Protein AF-A0A376K6F5-F1 (afdb_monomer)

Nearest PDB structures (foldseek):
  5t51-assembly1_A  TM=4.575E-01  e=9.098E+00  Kluyveromyces lactis NRRL Y-1140

Foldseek 3Di:
DVVVVVVVVVVVVVVLQVQLQVQLVVPDDDPDVPHGRPPVSSVVSSVVVVVVVVVQVVVDDCVVVVVVCVVVVVVVVVVVVVVVVVVVVVCVVPVVD

Mean predicted aligned error: 7.46 Å

Organism: Escherichia coli (NCBI:txid562)

InterPro domains:
  IPR000060 BCCT transporter family [PF02028] (4-94)
  IPR000060 BCCT transporter family [PTHR30047] (3-96)

pLDDT: mean 84.43, std 12.18, range [47.47, 96.06]

Sequence (97 aa):
MWGFFILCFIATVTLVNACSYTLAMSTCREVRDGEEPPLLVRIGWSILVGIIGIVLLALGGLKPIQTAIIAGGCPLFFVNIMVTLSFIKDAKQNWKD

Structure (mmCIF, N/CA/C/O backbone):
data_AF-A0A376K6F5-F1
#
_entry.id   AF-A0A376K6F5-F1
#
loop_
_atom_site.group_PDB
_atom_site.id
_atom_site.type_symbol
_atom_site.label_atom_id
_atom_site.label_alt_id
_atom_site.label_comp_id
_atom_site.label_asym_id
_atom_site.label_entity_id
_atom_site.label_seq_id
_atom_site.pdbx_PDB_ins_code
_atom_site.Cartn_x
_atom_site.Cartn_y
_atom_site.Cartn_z
_atom_site.occupancy
_atom_site.B_iso_or_equiv
_atom_site.auth_seq_id
_atom_site.auth_comp_id
_atom_site.auth_asym_id
_atom_site.auth_atom_id
_atom_site.pdbx_PDB_model_num
ATOM 1 N N . MET A 1 1 ? 22.967 11.836 -9.278 1.00 74.25 1 MET A N 1
ATOM 2 C CA . MET A 1 1 ? 22.371 10.614 -9.865 1.00 74.25 1 MET A CA 1
ATOM 3 C C . MET A 1 1 ? 22.273 9.481 -8.842 1.00 74.25 1 MET A C 1
ATOM 5 O O . MET A 1 1 ? 21.165 9.040 -8.577 1.00 74.25 1 MET A O 1
ATOM 9 N N . TRP A 1 2 ? 23.369 9.095 -8.174 1.00 90.50 2 TRP A N 1
ATOM 10 C CA . TRP A 1 2 ? 23.363 8.063 -7.120 1.00 90.50 2 TRP A CA 1
ATOM 11 C C . TRP A 1 2 ? 22.427 8.344 -5.933 1.00 90.50 2 TRP A C 1
ATOM 13 O O . TRP A 1 2 ? 21.704 7.452 -5.508 1.00 90.50 2 TRP A O 1
ATOM 23 N N . GLY A 1 3 ? 22.365 9.591 -5.448 1.00 94.31 3 GLY A N 1
ATOM 24 C CA . GLY A 1 3 ? 21.476 9.953 -4.335 1.00 94.31 3 GLY A CA 1
ATOM 25 C C . GLY A 1 3 ? 19.986 9.748 -4.636 1.00 94.31 3 GLY A C 1
ATOM 26 O O . GLY A 1 3 ? 19.258 9.261 -3.781 1.00 94.31 3 GLY A O 1
ATOM 27 N N . PHE A 1 4 ? 19.545 10.040 -5.866 1.00 94.50 4 PHE A N 1
ATOM 28 C CA . PHE A 1 4 ? 18.158 9.814 -6.289 1.00 94.50 4 PHE A CA 1
ATOM 29 C C . PHE A 1 4 ? 17.823 8.321 -6.336 1.00 94.50 4 PHE A C 1
ATOM 31 O O . PHE A 1 4 ? 16.783 7.908 -5.839 1.00 94.50 4 PHE A O 1
ATOM 38 N N . PHE A 1 5 ? 18.739 7.505 -6.866 1.00 94.69 5 PHE A N 1
ATOM 39 C CA . PHE A 1 5 ? 18.576 6.053 -6.891 1.00 94.69 5 PHE A CA 1
ATOM 40 C C . PHE A 1 5 ? 18.437 5.470 -5.477 1.00 94.69 5 PHE A C 1
ATOM 42 O O . PHE A 1 5 ? 17.496 4.725 -5.213 1.00 94.69 5 PHE A O 1
ATOM 49 N N . ILE A 1 6 ? 19.324 5.863 -4.556 1.00 96.06 6 ILE A N 1
ATOM 50 C CA . ILE A 1 6 ? 19.290 5.409 -3.158 1.00 96.06 6 ILE A CA 1
ATOM 51 C C . ILE A 1 6 ? 17.983 5.839 -2.480 1.00 96.06 6 ILE A C 1
ATOM 53 O O . ILE A 1 6 ? 17.337 5.022 -1.825 1.00 96.06 6 ILE A O 1
ATOM 57 N N . LEU A 1 7 ? 17.557 7.091 -2.678 1.00 96.00 7 LEU A N 1
ATOM 58 C CA . LEU A 1 7 ? 16.298 7.601 -2.134 1.00 96.00 7 LEU A CA 1
ATOM 59 C C . LEU A 1 7 ? 15.090 6.814 -2.643 1.00 96.00 7 LEU A C 1
ATOM 61 O O . LEU A 1 7 ? 14.301 6.332 -1.834 1.00 96.00 7 LEU A O 1
ATOM 65 N N . CYS A 1 8 ? 14.953 6.649 -3.960 1.00 95.25 8 CYS A N 1
ATOM 66 C CA . CYS A 1 8 ? 13.841 5.901 -4.545 1.00 95.25 8 CYS A CA 1
ATOM 67 C C . CYS A 1 8 ? 13.830 4.443 -4.079 1.00 95.25 8 CYS 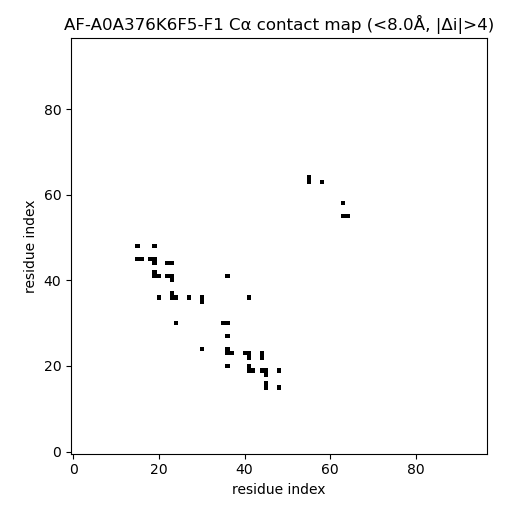A C 1
ATOM 69 O O . CYS A 1 8 ? 12.760 3.901 -3.803 1.00 95.25 8 CYS A O 1
ATOM 71 N N . PHE A 1 9 ? 15.001 3.818 -3.948 1.00 93.81 9 PHE A N 1
ATOM 72 C CA . PHE A 1 9 ? 15.112 2.446 -3.469 1.00 93.81 9 PHE A CA 1
ATOM 73 C C . PHE A 1 9 ? 14.636 2.312 -2.016 1.00 93.81 9 PHE A C 1
ATOM 75 O O . PHE A 1 9 ? 13.736 1.520 -1.735 1.00 93.81 9 PHE A O 1
ATOM 82 N N . ILE A 1 10 ? 15.162 3.133 -1.102 1.00 95.75 10 ILE A N 1
ATOM 83 C CA . ILE A 1 10 ? 14.779 3.103 0.321 1.00 95.75 10 ILE A CA 1
ATOM 84 C C . ILE A 1 10 ? 13.298 3.463 0.498 1.00 95.75 10 ILE A C 1
ATOM 86 O O . ILE A 1 10 ? 12.589 2.801 1.263 1.00 95.75 10 ILE A O 1
ATOM 90 N N . ALA A 1 11 ? 12.809 4.469 -0.233 1.00 95.25 11 ALA A N 1
ATOM 91 C CA . ALA A 1 11 ? 11.407 4.871 -0.203 1.00 95.25 11 ALA A CA 1
ATOM 92 C C . ALA A 1 11 ? 10.490 3.725 -0.648 1.00 95.25 11 ALA A C 1
ATOM 94 O O . ALA A 1 11 ? 9.501 3.435 0.021 1.00 95.25 11 ALA A O 1
ATOM 95 N N . THR A 1 12 ? 10.852 3.019 -1.723 1.00 92.44 12 THR A N 1
ATOM 96 C CA . THR A 1 12 ? 10.073 1.878 -2.224 1.00 92.44 12 THR A CA 1
ATOM 97 C C . THR A 1 12 ? 10.074 0.722 -1.225 1.00 92.44 12 THR A C 1
ATOM 99 O O . THR A 1 12 ? 9.017 0.169 -0.936 1.00 92.44 12 THR A O 1
ATOM 102 N N . VAL A 1 13 ? 11.226 0.384 -0.636 1.00 92.12 13 VAL A N 1
ATOM 103 C CA . VAL A 1 13 ? 11.321 -0.683 0.378 1.00 92.12 13 VAL A CA 1
ATOM 104 C C . VAL A 1 13 ? 10.472 -0.357 1.609 1.00 92.12 13 VAL A C 1
ATOM 106 O O . VAL A 1 13 ? 9.751 -1.218 2.116 1.00 92.12 13 VAL A O 1
ATOM 109 N N . THR A 1 14 ? 10.522 0.888 2.080 1.00 94.06 14 THR A N 1
ATOM 110 C CA . THR A 1 14 ? 9.727 1.342 3.231 1.00 94.06 14 THR A CA 1
ATOM 111 C C . THR A 1 14 ? 8.233 1.313 2.913 1.00 94.06 14 THR A C 1
ATOM 113 O O . THR A 1 14 ? 7.440 0.833 3.722 1.00 94.06 14 THR A O 1
ATOM 116 N N . LEU A 1 15 ? 7.854 1.748 1.708 1.00 92.00 15 LEU A N 1
ATOM 117 C CA . LEU A 1 15 ? 6.473 1.736 1.237 1.00 92.00 15 LEU A CA 1
ATOM 118 C C . LEU A 1 15 ? 5.914 0.311 1.144 1.00 92.00 15 LEU A C 1
ATOM 120 O O . LEU A 1 15 ? 4.851 0.040 1.696 1.00 92.00 15 LEU A O 1
ATOM 124 N N . VAL A 1 16 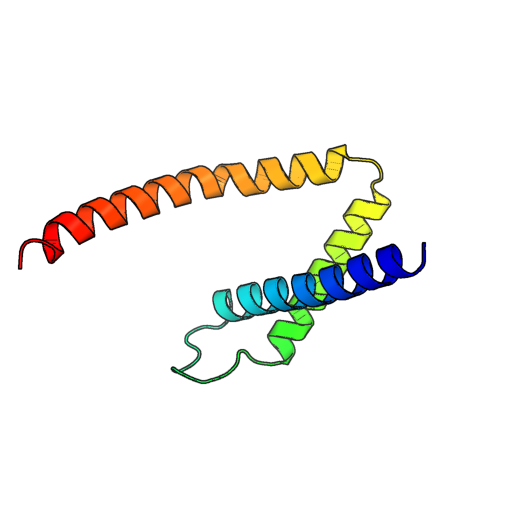? 6.635 -0.615 0.503 1.00 89.56 16 VAL A N 1
ATOM 125 C CA . VAL A 1 16 ? 6.205 -2.020 0.375 1.00 89.56 16 VAL A CA 1
ATOM 126 C C . VAL A 1 16 ? 6.047 -2.666 1.750 1.00 89.56 16 VAL A C 1
ATOM 128 O O . VAL A 1 16 ? 5.075 -3.389 1.984 1.00 89.56 16 VAL A O 1
ATOM 131 N N . ASN A 1 17 ? 6.958 -2.370 2.680 1.00 87.62 17 ASN A N 1
ATOM 132 C CA . ASN A 1 17 ? 6.847 -2.830 4.060 1.00 87.62 17 ASN A CA 1
ATOM 133 C C . ASN A 1 17 ? 5.586 -2.302 4.753 1.00 87.62 17 ASN A C 1
ATOM 135 O O . ASN A 1 17 ? 4.873 -3.098 5.364 1.00 87.62 17 ASN A O 1
ATOM 139 N N . ALA A 1 18 ? 5.294 -1.004 4.634 1.00 88.31 18 ALA A N 1
ATOM 140 C CA . ALA A 1 18 ? 4.102 -0.395 5.217 1.00 88.31 18 ALA A CA 1
ATOM 141 C C . ALA A 1 18 ? 2.810 -0.973 4.613 1.00 88.31 18 ALA A C 1
ATOM 143 O O . ALA A 1 18 ? 1.931 -1.402 5.356 1.00 88.31 18 ALA A O 1
ATOM 144 N N . CYS A 1 19 ? 2.716 -1.078 3.282 1.00 88.94 19 CYS A N 1
ATOM 145 C CA . CYS A 1 19 ? 1.541 -1.637 2.605 1.00 88.94 19 CYS A CA 1
ATOM 146 C C . CYS A 1 19 ? 1.273 -3.088 3.020 1.00 88.94 19 CYS A C 1
ATOM 148 O O . CYS A 1 19 ? 0.146 -3.440 3.365 1.00 88.94 19 CYS A O 1
ATOM 150 N N . SER A 1 20 ? 2.309 -3.926 3.026 1.00 86.69 20 SER A N 1
ATOM 151 C CA . SER A 1 20 ? 2.171 -5.347 3.364 1.00 86.69 20 SER A CA 1
ATOM 152 C C . SER A 1 20 ? 1.830 -5.547 4.839 1.00 86.69 20 SER A C 1
ATOM 154 O O . SER A 1 20 ? 1.081 -6.460 5.178 1.00 86.69 20 SER A O 1
ATOM 156 N N . TY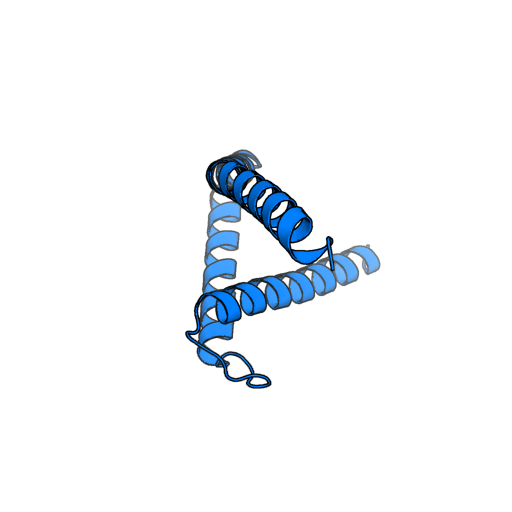R A 1 21 ? 2.325 -4.667 5.715 1.00 84.69 21 TYR A N 1
ATOM 157 C CA . TYR A 1 21 ? 1.952 -4.642 7.126 1.00 84.69 21 TYR A CA 1
ATOM 158 C C . TYR A 1 21 ? 0.479 -4.258 7.325 1.00 84.69 21 TYR A C 1
ATOM 160 O O . TYR A 1 21 ? -0.251 -4.987 7.994 1.00 84.69 21 TYR A O 1
ATOM 168 N N . THR A 1 22 ? 0.007 -3.175 6.696 1.00 87.69 22 THR A N 1
ATOM 169 C CA . THR A 1 22 ? -1.404 -2.756 6.764 1.00 87.69 22 THR A CA 1
ATOM 170 C C . THR A 1 22 ? -2.346 -3.832 6.224 1.00 87.69 22 THR A C 1
ATOM 172 O O . 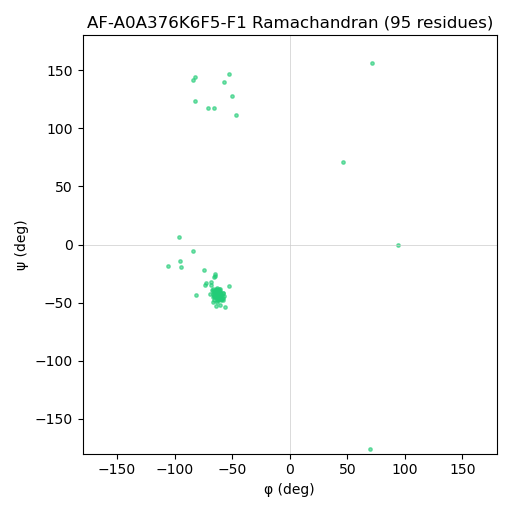THR A 1 22 ? -3.375 -4.110 6.840 1.00 87.69 22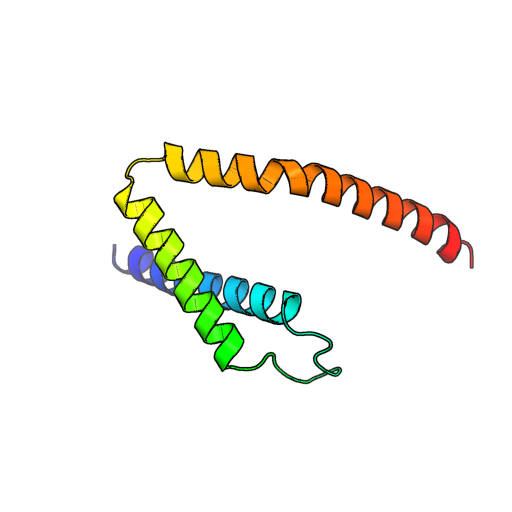 THR A O 1
ATOM 175 N N . LEU A 1 23 ? -1.993 -4.475 5.106 1.00 85.31 23 LEU A N 1
ATOM 176 C CA . LEU A 1 23 ? -2.774 -5.570 4.525 1.00 85.31 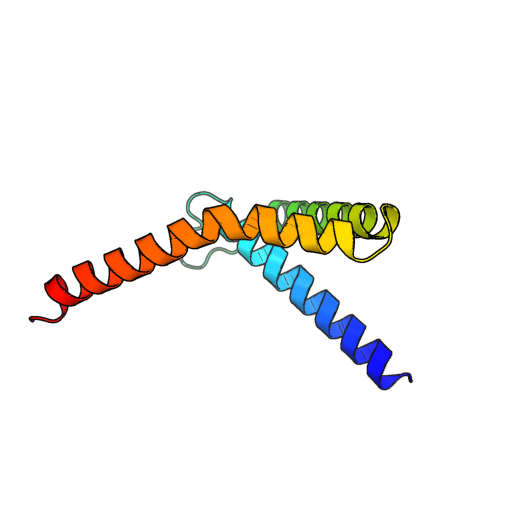23 LEU A CA 1
ATOM 177 C C . LEU A 1 23 ? -2.810 -6.794 5.444 1.00 85.31 23 LEU A C 1
ATOM 179 O O . LEU A 1 23 ? -3.881 -7.356 5.666 1.00 85.31 23 LEU A O 1
ATOM 183 N N . ALA A 1 24 ? -1.671 -7.184 6.023 1.00 83.94 24 ALA A N 1
ATOM 184 C CA . ALA A 1 24 ? -1.615 -8.304 6.956 1.00 83.94 24 ALA A CA 1
ATOM 185 C C . ALA A 1 24 ? -2.433 -8.025 8.228 1.00 83.94 24 ALA A C 1
ATOM 187 O O . ALA A 1 24 ? -3.212 -8.877 8.642 1.00 83.94 24 ALA A O 1
ATOM 188 N N . MET A 1 25 ? -2.341 -6.818 8.796 1.00 81.00 25 MET A N 1
ATOM 189 C CA . MET A 1 25 ? -3.164 -6.421 9.947 1.00 81.00 25 MET A CA 1
ATOM 190 C C . MET A 1 25 ? -4.660 -6.394 9.623 1.00 81.00 25 MET A C 1
ATOM 192 O O . MET A 1 25 ? -5.470 -6.790 10.449 1.00 81.00 25 MET A O 1
ATOM 196 N N . SER A 1 26 ? -5.032 -5.968 8.414 1.00 83.69 26 SER A N 1
ATOM 197 C CA . SER A 1 26 ? -6.442 -5.905 8.001 1.00 83.69 26 SER A CA 1
ATOM 198 C C . SER A 1 26 ? -7.045 -7.282 7.691 1.00 83.69 26 SER A C 1
ATOM 200 O O . SER A 1 26 ? -8.264 -7.425 7.685 1.00 83.69 26 SER A O 1
ATOM 202 N N . THR A 1 27 ? -6.214 -8.285 7.381 1.00 81.69 27 THR A N 1
ATOM 203 C CA . THR A 1 27 ? -6.662 -9.625 6.948 1.00 81.69 27 THR A CA 1
ATOM 204 C C . THR A 1 27 ? -6.511 -10.710 8.008 1.00 81.69 27 THR A C 1
ATOM 206 O O . THR A 1 27 ? -7.182 -11.739 7.921 1.00 81.69 27 THR A O 1
ATOM 209 N N . CYS A 1 28 ? -5.688 -10.492 9.032 1.00 74.25 28 CYS A N 1
ATOM 210 C CA . CYS A 1 28 ? -5.595 -11.383 10.182 1.00 74.25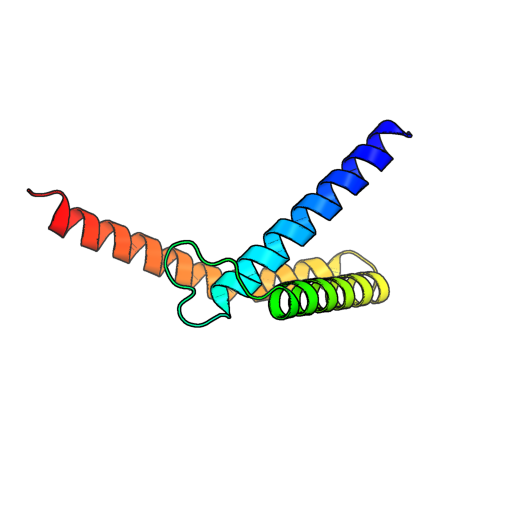 28 CYS A CA 1
ATOM 211 C C . CYS A 1 28 ? -6.708 -11.074 11.194 1.00 74.25 28 CYS A C 1
ATOM 213 O O . CYS A 1 28 ? -6.839 -9.953 11.676 1.00 74.25 28 CYS A O 1
ATOM 215 N N . ARG A 1 29 ? -7.513 -12.091 11.523 1.00 54.94 29 ARG A N 1
ATOM 216 C CA . ARG A 1 29 ? -8.564 -12.013 12.544 1.00 54.94 29 ARG A CA 1
ATOM 217 C C . ARG A 1 29 ? -7.912 -11.949 13.924 1.00 54.94 29 ARG A C 1
ATOM 219 O O . ARG A 1 29 ? -7.235 -12.899 14.294 1.00 54.94 29 ARG A O 1
ATOM 226 N N . GLU A 1 30 ? -8.139 -10.848 14.636 1.00 53.69 30 GLU A N 1
ATOM 227 C CA . GLU A 1 30 ? -7.762 -10.649 16.043 1.00 53.69 30 GLU A CA 1
ATOM 228 C C . GLU A 1 30 ? -6.329 -11.086 16.354 1.00 53.69 30 GLU A C 1
ATOM 230 O O . GLU A 1 30 ? -6.077 -12.075 17.040 1.00 53.69 30 GLU A O 1
ATOM 235 N N . VAL A 1 31 ? -5.369 -10.313 15.854 1.00 53.94 31 VAL A N 1
ATOM 236 C CA . VAL A 1 31 ? -4.041 -10.335 16.456 1.00 53.94 31 VAL A CA 1
ATOM 237 C C . VAL A 1 31 ? -4.212 -9.768 17.870 1.00 53.94 31 VAL A C 1
ATOM 239 O O . VAL A 1 31 ? -4.702 -8.648 18.020 1.00 53.94 31 VAL A O 1
ATOM 242 N N . ARG A 1 32 ? -3.924 -10.567 18.907 1.00 48.81 32 ARG A N 1
ATOM 243 C CA . ARG A 1 32 ? -3.992 -10.121 20.311 1.00 48.81 32 ARG A CA 1
ATOM 244 C C . ARG A 1 32 ? -3.171 -8.840 20.465 1.00 48.81 32 ARG A C 1
ATOM 246 O O . ARG A 1 32 ? -2.158 -8.696 19.786 1.00 48.81 32 ARG A O 1
ATOM 253 N N . ASP A 1 33 ? -3.589 -7.935 21.351 1.00 47.47 33 ASP A N 1
ATOM 254 C CA . ASP A 1 33 ? -2.848 -6.703 21.655 1.00 47.47 33 ASP A CA 1
ATOM 255 C C . ASP A 1 33 ? -1.355 -7.019 21.876 1.00 47.47 33 ASP A C 1
ATOM 257 O O . ASP A 1 33 ? -0.988 -7.701 22.836 1.00 47.47 33 ASP A O 1
ATOM 261 N N . GLY A 1 34 ? -0.501 -6.571 20.949 1.00 54.44 34 GLY A N 1
ATOM 262 C CA . GLY A 1 34 ? 0.951 -6.781 20.988 1.00 54.44 34 GLY A CA 1
ATOM 263 C C . GLY A 1 34 ? 1.509 -7.992 20.225 1.00 54.44 34 GLY A C 1
ATOM 264 O O . GLY A 1 34 ? 2.727 -8.164 20.221 1.00 54.44 34 GLY A O 1
ATOM 265 N N . GLU A 1 35 ? 0.691 -8.816 19.565 1.00 57.12 35 GLU A N 1
ATOM 266 C CA . GLU A 1 35 ? 1.198 -9.842 18.642 1.00 57.12 35 GLU A CA 1
ATOM 267 C C . GLU A 1 35 ? 1.455 -9.233 17.249 1.00 57.12 35 GLU A C 1
ATOM 269 O O . GLU A 1 35 ? 0.743 -8.348 16.777 1.00 57.12 35 GLU A O 1
ATOM 274 N N . GLU A 1 36 ? 2.526 -9.661 16.582 1.00 58.94 36 GLU A N 1
ATOM 275 C CA . GLU A 1 36 ? 2.817 -9.235 15.213 1.00 58.94 36 GLU A CA 1
ATOM 276 C C . GLU A 1 36 ? 2.011 -10.089 14.221 1.00 58.94 36 GLU A C 1
ATOM 278 O O . GLU A 1 36 ? 1.840 -11.294 14.442 1.00 58.94 36 GLU A O 1
ATOM 283 N N . PRO A 1 37 ? 1.525 -9.519 13.099 1.00 62.44 37 PRO A N 1
ATOM 284 C CA . PRO A 1 37 ? 0.851 -10.307 12.077 1.00 62.44 37 PRO A CA 1
ATOM 285 C C . PRO A 1 37 ? 1.777 -11.438 11.585 1.00 62.44 37 PRO A C 1
ATOM 287 O O . PRO A 1 37 ? 2.970 -11.196 11.374 1.00 62.44 37 PRO A O 1
ATOM 290 N N . PRO A 1 38 ? 1.255 -12.659 11.348 1.00 71.69 38 PRO A N 1
ATOM 291 C CA . PRO A 1 38 ? 2.057 -13.806 10.940 1.00 71.69 38 PRO A CA 1
ATOM 292 C C . PRO A 1 38 ? 2.961 -13.468 9.753 1.00 71.69 38 PRO A C 1
ATOM 294 O O . PRO A 1 38 ? 2.489 -13.004 8.709 1.00 71.69 38 PRO A O 1
ATOM 297 N N . LEU A 1 39 ? 4.262 -13.747 9.889 1.00 74.25 39 LEU A N 1
ATOM 298 C CA . LEU A 1 39 ? 5.277 -13.424 8.877 1.00 74.25 39 LEU A CA 1
ATOM 299 C C . LEU A 1 39 ? 4.907 -13.954 7.482 1.00 74.25 39 LEU A C 1
ATOM 301 O O . LEU A 1 39 ? 5.138 -13.278 6.482 1.00 74.25 39 LEU A O 1
ATOM 305 N N . LEU A 1 40 ? 4.267 -15.125 7.412 1.00 76.06 40 LEU A N 1
ATOM 306 C CA . LEU A 1 40 ? 3.805 -15.732 6.161 1.00 76.06 40 LEU A CA 1
ATOM 307 C C . LEU A 1 40 ? 2.731 -14.899 5.452 1.00 76.06 40 LEU A C 1
ATOM 309 O O . LEU A 1 40 ? 2.775 -14.763 4.231 1.00 76.06 40 LEU A O 1
ATOM 313 N N . VAL A 1 41 ? 1.800 -14.306 6.202 1.00 79.94 41 VAL A N 1
ATOM 314 C CA . VAL A 1 41 ? 0.741 -13.456 5.639 1.00 79.94 41 VAL A CA 1
ATOM 315 C C . VAL A 1 41 ? 1.349 -12.160 5.111 1.00 79.94 41 VAL A C 1
ATOM 317 O O . VAL A 1 41 ? 1.044 -11.742 3.994 1.00 79.94 41 VAL A O 1
ATOM 320 N N . ARG A 1 42 ? 2.282 -11.562 5.862 1.00 77.75 42 ARG A N 1
ATOM 321 C CA . ARG A 1 42 ? 3.001 -10.359 5.426 1.00 77.75 42 ARG A CA 1
ATOM 322 C C . ARG A 1 42 ? 3.813 -10.607 4.153 1.00 77.75 42 ARG A C 1
ATOM 324 O O . ARG A 1 42 ? 3.728 -9.810 3.225 1.00 77.75 42 ARG A O 1
ATOM 331 N N . ILE A 1 43 ? 4.563 -11.710 4.083 1.00 83.81 43 ILE A N 1
ATOM 332 C CA . ILE A 1 43 ? 5.333 -12.083 2.884 1.00 83.81 43 ILE A CA 1
ATOM 333 C C . ILE A 1 43 ? 4.394 -12.364 1.702 1.00 83.81 43 ILE A C 1
ATOM 335 O O . ILE A 1 43 ? 4.666 -11.901 0.594 1.00 83.81 43 ILE A O 1
ATOM 339 N N . GLY A 1 44 ? 3.271 -13.053 1.932 1.00 87.06 44 GLY A N 1
ATOM 340 C CA . GLY A 1 44 ? 2.257 -13.310 0.907 1.00 87.06 44 GLY A CA 1
ATOM 341 C C . GLY A 1 44 ? 1.705 -12.023 0.289 1.00 87.06 44 GLY A C 1
ATOM 342 O O . GLY A 1 44 ? 1.671 -11.891 -0.936 1.00 87.06 44 GLY A O 1
ATOM 343 N N . TRP A 1 45 ? 1.360 -11.035 1.120 1.00 87.75 45 TRP A N 1
ATOM 344 C CA . TRP A 1 45 ? 0.904 -9.726 0.644 1.00 87.75 45 TRP A CA 1
ATOM 345 C C . TRP A 1 45 ? 2.001 -8.936 -0.077 1.00 87.75 45 TRP A C 1
ATOM 347 O O . TRP A 1 45 ? 1.719 -8.362 -1.129 1.00 87.75 45 TRP A O 1
ATOM 357 N N . SER A 1 46 ? 3.247 -8.962 0.410 1.00 86.75 46 SER A N 1
ATOM 358 C CA . SER A 1 46 ? 4.384 -8.328 -0.279 1.00 86.75 46 SER A CA 1
ATOM 359 C C . SER A 1 46 ? 4.567 -8.865 -1.701 1.00 86.75 46 SER A C 1
ATOM 361 O O . SER A 1 46 ? 4.764 -8.090 -2.639 1.00 86.75 46 SER A O 1
ATOM 363 N N . ILE A 1 47 ? 4.477 -10.188 -1.880 1.00 89.50 47 ILE A N 1
ATOM 364 C CA . ILE A 1 47 ? 4.600 -10.835 -3.195 1.00 89.50 47 ILE A CA 1
ATOM 365 C C . ILE A 1 47 ? 3.438 -10.420 -4.101 1.00 89.50 47 ILE A C 1
ATOM 367 O O . ILE A 1 47 ? 3.660 -10.056 -5.255 1.00 89.50 47 ILE A O 1
ATOM 371 N N . LEU A 1 48 ? 2.209 -10.424 -3.581 1.00 89.50 48 LEU A N 1
ATOM 372 C CA . LEU A 1 48 ? 1.015 -10.070 -4.348 1.00 89.50 48 LEU A CA 1
ATOM 373 C C . LEU A 1 48 ? 1.062 -8.612 -4.835 1.00 89.50 48 LEU A C 1
ATOM 375 O O . LEU A 1 48 ? 0.809 -8.350 -6.012 1.00 89.50 48 LEU A O 1
ATOM 379 N N . VAL A 1 49 ? 1.466 -7.674 -3.973 1.00 88.06 49 VAL A N 1
ATOM 380 C CA . VAL A 1 49 ? 1.681 -6.265 -4.351 1.00 88.06 49 VAL A CA 1
ATOM 381 C C . VAL A 1 49 ? 2.777 -6.142 -5.417 1.00 88.06 49 VAL A C 1
ATOM 383 O O . VAL A 1 49 ? 2.615 -5.389 -6.379 1.00 88.06 49 VAL A O 1
ATOM 386 N N . GLY A 1 50 ? 3.859 -6.917 -5.299 1.00 88.25 50 GLY A N 1
ATOM 387 C CA . GLY A 1 50 ? 4.919 -6.979 -6.309 1.00 88.25 50 GLY A CA 1
ATOM 388 C C . GLY A 1 50 ? 4.418 -7.455 -7.676 1.00 88.25 50 GLY A C 1
ATOM 389 O O . GLY A 1 50 ? 4.732 -6.833 -8.692 1.00 88.25 50 GLY A O 1
ATOM 390 N N . ILE A 1 51 ? 3.586 -8.500 -7.709 1.00 90.94 51 ILE A N 1
ATOM 391 C CA . ILE A 1 51 ? 2.971 -9.013 -8.945 1.00 90.94 51 ILE A CA 1
ATOM 392 C C . ILE A 1 51 ? 2.094 -7.938 -9.593 1.00 90.94 51 ILE A C 1
ATOM 394 O O . ILE A 1 51 ? 2.225 -7.694 -10.792 1.00 90.94 51 ILE A O 1
ATOM 398 N N . ILE A 1 52 ? 1.250 -7.251 -8.815 1.00 88.00 52 ILE A N 1
ATOM 399 C CA . ILE A 1 52 ? 0.422 -6.147 -9.326 1.00 88.00 52 ILE A CA 1
ATOM 400 C C . ILE A 1 52 ? 1.307 -5.048 -9.927 1.00 88.00 52 ILE A C 1
ATOM 402 O O . ILE A 1 52 ? 1.024 -4.566 -11.023 1.00 88.00 52 ILE A O 1
ATOM 406 N N . GLY A 1 53 ? 2.403 -4.686 -9.254 1.00 86.00 53 GLY A N 1
ATOM 407 C CA . GLY A 1 53 ? 3.369 -3.713 -9.763 1.00 86.00 53 GLY A CA 1
ATOM 408 C C . GLY A 1 53 ? 3.973 -4.124 -11.109 1.00 86.00 53 GLY A C 1
ATOM 409 O O . GLY A 1 53 ? 3.987 -3.324 -12.043 1.00 86.00 53 GLY A O 1
ATOM 410 N N . ILE A 1 54 ? 4.407 -5.380 -11.245 1.00 88.88 54 ILE A N 1
ATOM 411 C CA . ILE A 1 54 ? 4.959 -5.911 -12.502 1.00 88.88 54 ILE A CA 1
ATOM 412 C C . ILE A 1 54 ? 3.904 -5.896 -13.614 1.00 88.88 54 ILE A C 1
ATOM 414 O O . ILE A 1 54 ? 4.209 -5.473 -14.727 1.00 88.88 54 ILE A O 1
ATOM 418 N N . VAL A 1 55 ? 2.665 -6.304 -13.326 1.00 89.00 55 VAL A N 1
ATOM 419 C CA . VAL A 1 55 ? 1.563 -6.286 -14.305 1.00 89.00 55 VAL A CA 1
ATOM 420 C C . VAL A 1 55 ? 1.261 -4.859 -14.764 1.00 89.00 55 VAL A C 1
ATOM 422 O O . VAL A 1 55 ? 1.117 -4.621 -15.961 1.00 89.00 55 VAL A O 1
ATOM 425 N N . LEU A 1 56 ? 1.216 -3.894 -13.843 1.00 84.88 56 LEU A N 1
ATOM 426 C CA . LEU A 1 56 ? 0.996 -2.485 -14.179 1.00 84.88 56 LEU A CA 1
ATOM 427 C C . LEU A 1 56 ? 2.131 -1.913 -15.036 1.00 84.88 56 LEU A C 1
ATOM 429 O O . LEU A 1 56 ? 1.861 -1.170 -15.979 1.00 84.88 56 LEU A O 1
ATOM 433 N N . LEU A 1 57 ? 3.381 -2.286 -14.752 1.00 87.62 57 LEU A N 1
ATOM 434 C CA . LEU A 1 57 ? 4.530 -1.905 -15.577 1.00 87.62 57 LEU A CA 1
ATOM 435 C C . LEU A 1 57 ? 4.487 -2.566 -16.962 1.00 87.62 57 LEU A C 1
ATOM 437 O O . LEU A 1 57 ? 4.788 -1.904 -17.954 1.00 87.62 57 LEU A O 1
ATOM 441 N N . ALA A 1 58 ? 4.076 -3.834 -17.044 1.00 87.69 58 ALA A N 1
ATOM 442 C CA . ALA A 1 58 ? 3.966 -4.584 -18.295 1.00 87.69 58 ALA A CA 1
ATOM 443 C C . ALA A 1 58 ? 2.842 -4.065 -19.208 1.00 87.69 58 ALA A C 1
ATOM 445 O O . ALA A 1 58 ? 3.001 -4.060 -20.427 1.00 87.69 58 ALA A O 1
ATOM 446 N N . LEU A 1 59 ? 1.729 -3.592 -18.633 1.00 87.38 59 LEU A N 1
ATOM 447 C CA . LEU A 1 59 ? 0.656 -2.924 -19.380 1.00 87.38 59 LEU A CA 1
ATOM 448 C C . LEU A 1 59 ? 1.120 -1.602 -20.010 1.00 87.38 59 LEU A C 1
ATOM 450 O O . LEU A 1 59 ? 0.569 -1.180 -21.025 1.00 87.38 59 LEU A O 1
ATOM 454 N N . GLY A 1 60 ? 2.149 -0.978 -19.432 1.00 81.50 60 GLY A N 1
ATOM 455 C CA . GLY A 1 60 ? 2.780 0.221 -19.959 1.00 81.50 60 GLY A CA 1
ATOM 456 C C . GLY A 1 60 ? 1.927 1.489 -19.838 1.00 81.50 60 GLY A C 1
ATOM 457 O O . GLY A 1 60 ? 0.697 1.482 -19.763 1.00 81.50 60 GLY A O 1
ATOM 458 N N . GLY A 1 61 ? 2.612 2.632 -19.839 1.00 83.81 61 GLY A N 1
ATOM 459 C CA . GLY A 1 61 ? 1.981 3.947 -19.747 1.00 83.81 61 GLY A CA 1
ATOM 460 C C . GLY A 1 61 ? 1.363 4.260 -18.377 1.00 83.81 61 GLY A C 1
ATOM 461 O O . GLY A 1 61 ? 1.479 3.514 -17.412 1.00 83.81 61 GLY A O 1
ATOM 462 N N . L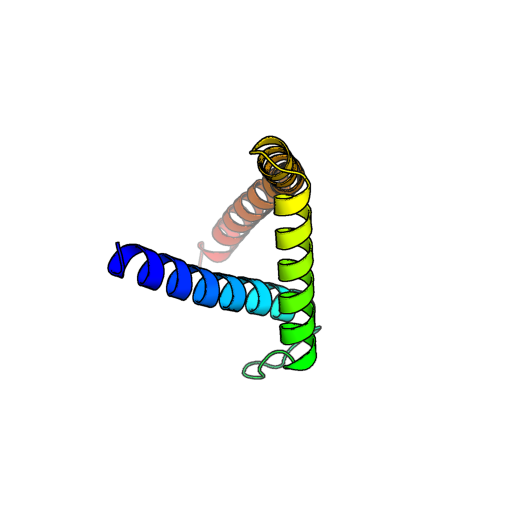EU A 1 62 ? 0.710 5.421 -18.290 1.00 83.69 62 LEU A N 1
ATOM 463 C CA . LEU A 1 62 ? 0.131 5.942 -17.041 1.00 83.69 62 LEU A CA 1
ATOM 464 C C . LEU A 1 62 ? -1.354 5.591 -16.870 1.00 83.69 62 LEU A C 1
ATOM 466 O O . LEU A 1 62 ? -1.880 5.632 -15.759 1.00 83.69 62 LEU A O 1
ATOM 470 N N . LYS A 1 63 ? -2.035 5.237 -17.967 1.00 86.81 63 LYS A N 1
ATOM 471 C CA . LYS A 1 63 ? -3.480 4.972 -17.967 1.00 86.81 63 LYS A CA 1
ATOM 472 C C . LYS A 1 63 ? -3.881 3.806 -17.049 1.00 86.81 63 LYS A C 1
ATOM 474 O O . LYS A 1 63 ? -4.811 4.011 -16.274 1.00 86.81 63 LYS A O 1
ATOM 479 N N . PRO A 1 64 ? -3.202 2.637 -17.054 1.00 85.81 64 PRO A N 1
ATOM 480 C CA . PRO A 1 64 ? -3.590 1.520 -16.186 1.00 85.81 64 PRO A CA 1
ATOM 481 C C . PRO A 1 64 ? -3.535 1.880 -14.698 1.00 85.81 64 PRO A C 1
ATOM 483 O O . PRO A 1 64 ? -4.458 1.572 -13.945 1.00 85.81 64 PRO A O 1
ATOM 486 N N . ILE A 1 65 ? -2.486 2.601 -14.292 1.00 86.81 65 ILE A N 1
ATOM 487 C CA . ILE A 1 65 ? -2.305 3.072 -12.914 1.00 86.81 65 ILE A CA 1
ATOM 488 C C . ILE A 1 65 ? -3.420 4.054 -12.542 1.00 86.81 65 ILE A C 1
ATOM 490 O O . ILE A 1 65 ? -4.031 3.928 -11.482 1.00 86.81 65 ILE A O 1
ATOM 494 N N . GLN A 1 66 ? -3.732 5.003 -13.426 1.00 88.50 66 GLN A N 1
ATOM 495 C CA . GLN A 1 66 ? -4.781 5.989 -13.179 1.00 88.50 66 GLN A CA 1
ATOM 496 C C . GLN A 1 66 ? -6.162 5.333 -13.039 1.00 88.50 66 GLN A C 1
ATOM 498 O O . GLN A 1 66 ? -6.912 5.670 -12.122 1.00 88.50 66 GLN A O 1
ATOM 503 N N . THR A 1 67 ? -6.487 4.365 -13.899 1.00 90.50 67 THR A N 1
ATOM 504 C CA . THR A 1 67 ? -7.744 3.611 -13.810 1.00 90.50 67 THR A CA 1
ATOM 505 C C . THR A 1 67 ? -7.829 2.812 -12.512 1.00 90.50 67 THR A C 1
ATOM 507 O O . THR A 1 67 ? -8.871 2.854 -11.860 1.00 90.50 67 THR A O 1
ATOM 510 N N . ALA A 1 68 ? -6.749 2.143 -12.095 1.00 88.19 68 ALA A N 1
ATOM 511 C CA . ALA A 1 68 ? -6.717 1.398 -10.836 1.00 88.19 68 ALA A CA 1
ATOM 512 C C . ALA A 1 68 ? -6.973 2.306 -9.618 1.00 88.19 68 ALA A C 1
ATOM 514 O O . ALA A 1 68 ? -7.754 1.949 -8.736 1.00 88.19 68 ALA A O 1
ATOM 515 N N . ILE A 1 69 ? -6.382 3.507 -9.601 1.00 89.88 69 ILE A N 1
ATOM 516 C CA . ILE A 1 69 ? -6.585 4.491 -8.525 1.00 89.88 69 ILE A CA 1
ATOM 517 C C . ILE A 1 69 ? -8.037 4.980 -8.489 1.00 89.88 69 ILE A C 1
ATOM 519 O O . ILE A 1 69 ? -8.626 5.044 -7.413 1.00 89.88 69 ILE A O 1
ATOM 523 N N . ILE A 1 70 ? -8.640 5.299 -9.639 1.00 92.88 70 ILE A N 1
ATOM 524 C CA . ILE A 1 70 ? -10.039 5.758 -9.694 1.00 92.88 70 ILE A CA 1
ATOM 525 C C . ILE A 1 70 ? -10.991 4.639 -9.255 1.00 92.88 70 ILE A C 1
ATOM 527 O O . ILE A 1 70 ? -11.898 4.877 -8.454 1.00 92.88 70 ILE A O 1
ATOM 531 N N . ALA A 1 71 ? -10.759 3.415 -9.735 1.00 92.38 71 ALA A N 1
ATOM 532 C CA . ALA A 1 71 ? -11.562 2.251 -9.380 1.00 92.38 71 ALA A CA 1
ATOM 533 C C . ALA A 1 71 ? -11.491 1.940 -7.876 1.00 92.38 71 ALA A C 1
ATOM 535 O O . ALA A 1 71 ? -12.523 1.671 -7.267 1.00 92.38 71 ALA A O 1
ATOM 536 N N . GLY A 1 72 ? -10.304 2.029 -7.262 1.00 90.56 72 GLY A N 1
ATOM 537 C CA . GLY A 1 72 ? -10.132 1.853 -5.816 1.00 90.56 72 GLY A CA 1
ATOM 538 C C . GLY A 1 72 ? -10.648 3.034 -4.984 1.00 90.56 72 GLY A C 1
ATOM 539 O O . GLY A 1 72 ? -11.190 2.841 -3.898 1.00 90.56 72 GLY A O 1
ATOM 540 N N . GLY A 1 73 ? -10.527 4.261 -5.494 1.00 90.88 73 GLY A N 1
ATOM 541 C CA . GLY A 1 73 ? -10.943 5.479 -4.797 1.00 90.88 73 GLY A CA 1
ATOM 542 C C . GLY A 1 73 ? -12.459 5.662 -4.720 1.00 90.88 73 GLY A C 1
ATOM 543 O O . GLY A 1 73 ? -12.959 6.173 -3.721 1.00 90.88 73 GLY A O 1
ATOM 544 N N . CYS A 1 74 ? -13.202 5.212 -5.734 1.00 94.25 74 CYS A N 1
ATOM 545 C CA . CYS A 1 74 ? -14.661 5.336 -5.778 1.00 94.25 74 CYS A CA 1
ATOM 546 C C . CYS A 1 74 ? -15.378 4.712 -4.557 1.00 94.25 74 CYS A C 1
ATOM 548 O O . CYS A 1 74 ? -16.117 5.434 -3.888 1.00 94.25 74 CYS A O 1
ATOM 550 N N . PRO A 1 75 ? -15.158 3.434 -4.184 1.00 93.06 75 PRO A N 1
ATOM 551 C CA . PRO A 1 75 ? -15.771 2.868 -2.982 1.00 93.06 75 PRO A CA 1
ATOM 552 C C . PRO A 1 75 ? -15.239 3.520 -1.697 1.00 93.06 75 PRO A C 1
ATOM 554 O O . PRO A 1 75 ? -16.010 3.787 -0.774 1.00 93.06 75 PRO A O 1
ATOM 557 N N . LEU A 1 76 ? -13.941 3.841 -1.644 1.00 91.94 76 LEU A N 1
ATOM 558 C CA . LEU A 1 76 ? -13.328 4.482 -0.478 1.00 91.94 76 LEU A CA 1
ATOM 559 C C . LEU A 1 76 ? -13.873 5.891 -0.220 1.00 91.94 76 LEU A C 1
ATOM 561 O O . LEU A 1 76 ? -13.901 6.325 0.929 1.00 91.94 76 LEU A O 1
ATOM 565 N N . PHE A 1 77 ? -14.344 6.605 -1.242 1.00 93.00 77 PHE A N 1
ATOM 566 C CA . PHE A 1 77 ? -15.010 7.895 -1.070 1.00 93.00 77 PHE A CA 1
ATOM 567 C C . PHE A 1 77 ? -16.242 7.776 -0.159 1.00 93.00 77 PHE A C 1
ATOM 569 O O . PHE A 1 77 ? -16.372 8.522 0.812 1.00 93.00 77 PHE A O 1
ATOM 576 N N . PHE A 1 78 ? -17.098 6.781 -0.406 1.00 94.38 78 PHE A N 1
ATOM 577 C CA . PHE A 1 78 ? -18.270 6.524 0.433 1.00 94.38 78 PHE A CA 1
ATOM 578 C C . PHE A 1 78 ? -17.878 6.091 1.849 1.00 94.38 78 PHE A C 1
ATOM 580 O O . PHE A 1 78 ? -18.476 6.559 2.819 1.00 94.38 78 PHE A O 1
ATOM 587 N N . VAL A 1 79 ? -16.847 5.247 1.982 1.00 94.12 79 VAL A N 1
ATOM 588 C CA . VAL A 1 79 ? -16.319 4.825 3.292 1.00 94.12 79 VAL A CA 1
ATOM 589 C C . VAL A 1 79 ? -15.823 6.028 4.097 1.00 94.12 79 VAL A C 1
ATOM 591 O O . VAL A 1 79 ? -16.191 6.169 5.259 1.00 94.12 79 VAL A O 1
ATOM 594 N N . ASN A 1 80 ? -15.069 6.943 3.487 1.00 92.69 80 ASN A N 1
ATOM 595 C CA . ASN A 1 80 ? -14.560 8.138 4.170 1.00 92.69 80 ASN A CA 1
ATOM 596 C C . ASN A 1 80 ? -15.684 9.065 4.663 1.00 92.69 80 ASN A C 1
ATOM 598 O O . ASN A 1 80 ? -15.602 9.595 5.776 1.00 92.69 80 ASN A O 1
ATOM 602 N N . ILE A 1 81 ? -16.755 9.229 3.877 1.00 94.94 81 ILE A N 1
ATOM 603 C CA . ILE A 1 81 ? -17.946 9.978 4.310 1.00 94.94 81 ILE A CA 1
ATOM 604 C C . ILE A 1 81 ? -18.593 9.288 5.514 1.00 94.94 81 ILE A C 1
ATOM 606 O O . ILE A 1 81 ? -18.870 9.943 6.518 1.00 94.94 81 ILE A O 1
ATOM 610 N N . MET A 1 82 ? -18.795 7.969 5.447 1.00 94.44 82 MET A N 1
ATOM 611 C CA . MET A 1 82 ? -19.384 7.202 6.549 1.00 94.44 82 MET A CA 1
ATOM 612 C C . MET A 1 82 ? -18.550 7.287 7.830 1.00 94.44 82 MET A C 1
ATOM 614 O O . MET A 1 82 ? -19.118 7.495 8.903 1.00 94.44 82 MET A O 1
ATOM 618 N N . VAL A 1 83 ? -17.222 7.181 7.732 1.00 93.81 83 VAL A N 1
ATOM 619 C CA . VAL A 1 83 ? -16.308 7.302 8.879 1.00 93.81 83 VAL A CA 1
ATOM 620 C C . VAL A 1 83 ? -16.389 8.700 9.488 1.00 93.81 83 VAL A C 1
ATOM 622 O O . VAL A 1 83 ? -16.519 8.827 10.702 1.00 93.81 83 VAL A O 1
ATOM 625 N N . THR A 1 84 ? -16.405 9.748 8.662 1.00 93.88 84 THR A N 1
ATOM 626 C CA . THR A 1 84 ? -16.501 11.136 9.141 1.00 93.88 84 THR A CA 1
ATOM 627 C C . THR A 1 84 ? -17.836 11.399 9.842 1.00 93.88 84 THR A C 1
ATOM 629 O O . THR A 1 84 ? -17.867 11.986 10.923 1.00 93.88 84 THR A O 1
ATOM 632 N N . LEU A 1 85 ? -18.951 10.931 9.272 1.00 94.00 85 LEU A N 1
ATOM 633 C CA . LEU A 1 85 ? -20.274 11.053 9.894 1.00 94.00 85 LEU A CA 1
ATOM 634 C C . LEU A 1 85 ? -20.373 10.248 11.195 1.00 94.00 85 LEU A C 1
ATOM 636 O O . LEU A 1 85 ? -20.940 10.742 12.170 1.00 94.00 85 LEU A O 1
ATOM 640 N N . SER A 1 86 ? -19.805 9.040 11.220 1.00 92.44 86 SER A N 1
ATOM 641 C CA . SER A 1 86 ? -19.761 8.195 12.419 1.00 92.44 86 SER A CA 1
ATOM 642 C C . SER A 1 86 ? -18.953 8.863 13.524 1.00 92.44 86 SER A C 1
ATOM 644 O O . SER A 1 86 ? -19.436 8.953 14.646 1.00 92.44 86 SER A O 1
ATOM 646 N N . PHE A 1 87 ? -17.790 9.428 13.192 1.00 92.56 87 PHE A N 1
ATOM 647 C CA . PHE A 1 87 ? -16.967 10.181 14.132 1.00 92.56 87 PHE A CA 1
ATOM 648 C C . PHE A 1 87 ? -17.696 11.413 14.681 1.00 92.56 87 PHE A C 1
ATOM 650 O O . PHE A 1 87 ? -17.709 11.618 15.887 1.00 92.56 87 PHE A O 1
ATOM 657 N N . ILE A 1 88 ? -18.364 12.214 13.840 1.00 93.00 88 ILE A N 1
ATOM 658 C CA . ILE A 1 88 ? -19.125 13.387 14.311 1.00 93.00 88 ILE A CA 1
ATOM 659 C C . ILE A 1 88 ? -20.295 12.966 15.210 1.00 93.00 88 ILE A C 1
ATOM 661 O O . ILE A 1 88 ? -20.601 13.657 16.183 1.00 93.00 88 ILE A O 1
ATOM 665 N N . LYS A 1 89 ? -20.975 11.861 14.884 1.00 90.75 89 LYS A N 1
ATOM 666 C CA . LYS A 1 89 ? -22.075 11.329 15.696 1.00 90.75 89 LYS A CA 1
ATOM 667 C C . LYS A 1 89 ? -21.572 10.846 17.057 1.00 90.75 89 LYS A C 1
ATOM 669 O O . LYS A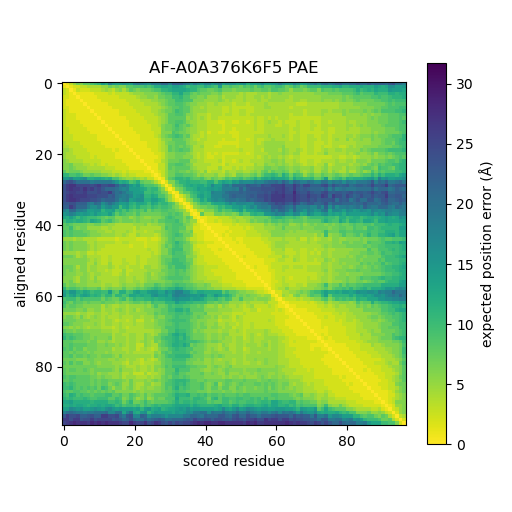 1 89 ? -22.160 11.217 18.069 1.00 90.75 89 LYS A O 1
ATOM 674 N N . ASP A 1 90 ? -20.492 10.073 17.061 1.00 91.88 90 ASP A N 1
ATOM 675 C CA . ASP A 1 90 ? -19.882 9.525 18.271 1.00 91.88 90 ASP A CA 1
ATOM 676 C C . ASP A 1 90 ? -19.292 10.634 19.151 1.00 91.88 90 ASP A C 1
ATOM 678 O O . ASP A 1 90 ? -19.618 10.729 20.331 1.00 91.88 90 ASP A O 1
ATOM 682 N N . ALA A 1 91 ? -18.562 11.581 18.555 1.00 89.88 91 ALA A N 1
ATOM 683 C CA . ALA A 1 91 ? -18.065 12.764 19.247 1.00 89.88 91 ALA A CA 1
ATOM 684 C C . ALA A 1 91 ? -19.210 13.580 19.862 1.00 89.88 91 ALA A C 1
ATOM 686 O O . ALA A 1 91 ? -19.113 14.002 21.002 1.00 89.88 91 ALA A O 1
ATOM 687 N N . LYS A 1 92 ? -20.344 13.770 19.179 1.00 85.50 92 LYS A N 1
ATOM 688 C CA . LYS A 1 92 ? -21.490 14.478 19.781 1.00 85.50 92 LYS A CA 1
ATOM 689 C C . LYS A 1 92 ? -22.121 13.740 20.967 1.00 85.50 92 LYS A C 1
ATOM 691 O O . LYS A 1 92 ? -22.724 14.412 21.802 1.00 85.50 92 LYS A O 1
ATOM 696 N N . GLN A 1 93 ? -22.030 12.410 21.019 1.00 85.00 93 GLN A N 1
ATOM 697 C CA . GLN A 1 93 ? -22.520 11.615 22.150 1.00 85.00 93 GLN A CA 1
ATOM 698 C C . GLN A 1 93 ? -21.522 11.599 23.314 1.00 85.00 93 GLN A C 1
ATOM 700 O O . GLN A 1 93 ? -21.948 11.793 24.445 1.00 85.00 93 GLN A O 1
ATOM 705 N N . ASN A 1 94 ? -20.227 11.429 23.035 1.00 80.25 94 ASN A N 1
ATOM 706 C CA . ASN A 1 94 ? -19.185 11.218 24.048 1.00 80.25 94 ASN A CA 1
ATOM 707 C C . ASN A 1 94 ? -18.447 12.501 24.485 1.00 80.25 94 ASN A C 1
ATOM 709 O O . ASN A 1 94 ? -17.748 12.483 25.485 1.00 80.25 94 ASN A O 1
ATOM 713 N N . TRP A 1 95 ? -18.574 13.622 23.762 1.00 67.25 95 TRP A N 1
ATOM 714 C CA . TRP A 1 95 ? -17.946 14.913 24.118 1.00 67.25 95 TRP A CA 1
ATOM 715 C C . TRP A 1 95 ? -18.771 15.735 25.124 1.00 67.25 95 TRP A C 1
ATOM 717 O O . TRP A 1 95 ? -18.372 16.827 25.515 1.00 67.25 95 TRP A O 1
ATOM 727 N N . LYS A 1 96 ? -19.979 15.280 25.474 1.00 57.28 96 LYS A N 1
ATOM 728 C CA . LYS A 1 96 ? -20.875 15.994 26.398 1.00 57.28 96 LYS A CA 1
ATOM 729 C C . LYS A 1 96 ? -20.800 15.515 27.853 1.00 57.28 96 LYS A C 1
ATOM 731 O O . LYS A 1 96 ? -21.577 16.028 28.657 1.00 57.28 96 LYS A O 1
ATOM 736 N N . ASP A 1 97 ? -19.860 14.622 28.152 1.00 49.97 97 ASP A N 1
ATOM 737 C CA . ASP A 1 97 ? -19.304 14.400 29.494 1.00 49.97 97 ASP A CA 1
ATOM 738 C C . ASP A 1 97 ? -17.991 15.190 29.644 1.00 49.97 97 ASP A C 1
ATOM 740 O O . ASP A 1 97 ? -17.698 15.645 30.774 1.00 49.97 97 ASP A O 1
#

Radius of gyration: 18.44 Å; Cα contacts (8 Å, |Δi|>4): 27; chains: 1; bounding box: 46×32×50 Å

Solvent-accessible surface area (backbone atoms only — not comparable to full-atom values): 5545 Å² total; per-residue (Å²): 113,69,67,59,52,51,49,54,50,53,51,48,55,51,46,50,52,51,53,16,47,55,51,26,57,74,70,48,82,79,66,55,96,90,56,76,66,58,67,67,52,29,51,52,42,42,51,52,55,48,51,52,52,52,50,49,58,71,70,43,78,63,64,62,59,51,51,52,49,54,65,58,44,57,63,48,52,56,50,52,52,51,52,52,53,48,49,55,54,49,45,66,66,66,69,77,116

Secondary structure (DSSP, 8-state):
-HHHHHHHHHHHHHHHHHHHHHHHHHHSS---TTPPPPHHHHHHHHHHHHHHHHHHHHH-SSHHHHHHHHHHHHHHHHHHHHHHHHHHHHHHHHTT-